Protein AF-A0A8T5BT66-F1 (afdb_monomer)

Nearest PDB structures (foldseek):
  1eje-assembly1_A-2  TM=8.760E-01  e=5.901E-02  Methanothermobacter thermautotrophicus

Radius of gyration: 16.51 Å; Cα contacts (8 Å, |Δi|>4): 51; chains: 1; bounding box: 35×33×39 Å

Foldseek 3Di:
DDWDDDPPDIDDDDDDPDDDDDVQQDDPPHGQLVPVQDWDDPDDPDIHGDDRDDDDDDD

Sequence (59 aa):
YSQFPVGDHTLFVGEVLEAYANRGALAGDVYDIGKTKLVFHVGGDSFATLESKVLRPKI

Solvent-accessible surface area (backbone atoms only — not comparable to full-atom values): 4170 Å² total; per-residue (Å²): 120,50,79,42,84,54,90,97,45,70,51,75,49,71,84,84,88,79,88,87,76,63,90,68,35,49,59,82,95,41,72,25,49,74,75,55,52,58,78,41,82,74,53,95,95,43,72,44,58,66,74,71,72,85,85,79,87,80,132

Mean predicted aligned error: 3.91 Å

Structure (mmCIF, N/CA/C/O backbone):
data_AF-A0A8T5BT66-F1
#
_entry.id   AF-A0A8T5BT66-F1
#
loop_
_atom_site.group_PDB
_atom_site.id
_atom_site.type_symbol
_atom_site.label_atom_id
_atom_site.label_alt_id
_atom_site.label_comp_id
_atom_site.label_asym_id
_atom_site.label_entity_id
_atom_site.label_seq_id
_atom_site.pdbx_PDB_ins_code
_atom_site.Cartn_x
_atom_site.Cartn_y
_atom_site.Cartn_z
_atom_site.occupancy
_atom_site.B_iso_or_equiv
_atom_site.auth_seq_id
_atom_site.auth_comp_id
_atom_site.auth_asym_id
_atom_site.auth_atom_id
_atom_site.pdbx_PDB_model_num
ATOM 1 N N . TYR A 1 1 ? -4.470 6.932 -20.076 1.00 82.75 1 TYR A N 1
ATOM 2 C CA . TYR A 1 1 ? -3.413 6.548 -19.120 1.00 82.75 1 TYR A CA 1
ATOM 3 C C . TYR A 1 1 ? -2.067 6.962 -19.698 1.00 82.75 1 TYR A C 1
ATOM 5 O O . TYR A 1 1 ? -1.961 7.061 -20.917 1.00 82.75 1 TYR A O 1
ATOM 13 N N . SER A 1 2 ? -1.076 7.218 -18.850 1.00 96.19 2 SER A N 1
ATOM 14 C CA . SER A 1 2 ? 0.275 7.639 -19.244 1.00 96.19 2 SER A CA 1
ATOM 15 C C . SER A 1 2 ? 1.308 6.616 -18.766 1.00 96.19 2 SER A C 1
ATOM 17 O O . SER A 1 2 ? 1.089 5.955 -17.751 1.00 96.19 2 SER A O 1
ATOM 19 N N . GLN A 1 3 ? 2.414 6.477 -19.499 1.00 97.94 3 GLN A N 1
ATOM 20 C CA . GLN A 1 3 ? 3.505 5.540 -19.203 1.00 97.94 3 GLN A CA 1
ATOM 21 C C . GLN A 1 3 ? 4.841 6.284 -19.198 1.00 97.94 3 GLN A C 1
ATOM 23 O O . GLN A 1 3 ? 5.090 7.086 -20.098 1.00 97.94 3 GLN A O 1
ATOM 28 N N . PHE A 1 4 ? 5.700 6.002 -18.221 1.00 98.06 4 PHE A N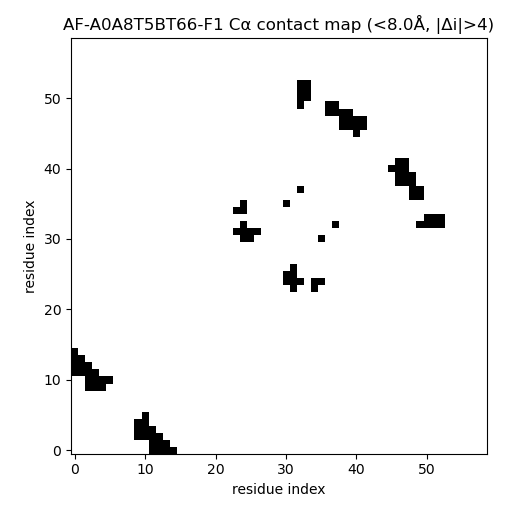 1
ATOM 29 C CA . PHE A 1 4 ? 7.006 6.644 -18.076 1.00 98.06 4 PHE A CA 1
ATOM 30 C C . PHE A 1 4 ? 8.083 5.584 -17.806 1.00 98.06 4 PHE A C 1
ATOM 32 O O . PHE A 1 4 ? 8.008 4.917 -16.774 1.00 98.06 4 PHE A O 1
ATOM 39 N N . PRO A 1 5 ? 9.081 5.398 -18.687 1.00 97.50 5 PRO A N 1
ATOM 40 C CA . PRO A 1 5 ? 10.214 4.528 -18.387 1.00 97.50 5 PRO A CA 1
ATOM 41 C C . PRO A 1 5 ? 11.076 5.148 -17.274 1.00 97.50 5 PRO A C 1
ATOM 43 O O . PRO A 1 5 ? 11.471 6.311 -17.364 1.00 97.50 5 PRO A O 1
ATOM 46 N N . VAL A 1 6 ? 11.369 4.379 -16.223 1.00 97.69 6 VAL A N 1
ATOM 47 C CA . VAL A 1 6 ? 12.176 4.781 -15.061 1.00 97.69 6 VAL A CA 1
ATOM 48 C C . VAL A 1 6 ? 13.163 3.658 -14.745 1.00 97.69 6 VAL A C 1
ATOM 50 O O . VAL A 1 6 ? 12.840 2.704 -14.040 1.00 97.69 6 VAL A O 1
ATOM 53 N N . GLY A 1 7 ? 14.376 3.765 -15.293 1.00 96.94 7 GLY A N 1
ATOM 54 C CA . GLY A 1 7 ? 15.385 2.712 -15.177 1.00 96.94 7 GLY A CA 1
ATOM 55 C C . GLY A 1 7 ? 14.939 1.428 -15.878 1.00 96.94 7 GLY A C 1
ATOM 56 O O . GLY A 1 7 ? 14.646 1.441 -17.071 1.00 96.94 7 GLY A O 1
ATOM 57 N N . ASP A 1 8 ? 14.889 0.331 -15.130 1.00 98.12 8 ASP A N 1
ATOM 58 C CA . ASP A 1 8 ? 14.435 -0.992 -15.574 1.00 98.12 8 ASP A CA 1
ATOM 59 C C . ASP A 1 8 ? 12.918 -1.219 -15.406 1.00 98.12 8 ASP A C 1
ATOM 61 O O . ASP A 1 8 ? 12.411 -2.277 -15.775 1.00 98.12 8 ASP A O 1
ATOM 65 N N . HIS A 1 9 ? 12.178 -0.231 -14.894 1.00 98.00 9 HIS A N 1
ATOM 66 C CA . HIS A 1 9 ? 10.729 -0.298 -14.706 1.00 98.00 9 HIS A CA 1
ATOM 67 C C . HIS A 1 9 ? 9.991 0.728 -15.572 1.00 98.00 9 HIS A C 1
ATOM 69 O O . HIS A 1 9 ? 10.556 1.692 -16.085 1.00 98.00 9 HIS A O 1
ATOM 75 N N . THR A 1 10 ? 8.681 0.536 -15.725 1.00 98.19 10 THR A N 1
ATOM 76 C CA . THR A 1 10 ? 7.774 1.532 -16.311 1.00 98.19 10 THR A CA 1
ATOM 77 C C . THR A 1 10 ? 6.749 1.942 -15.262 1.00 98.19 10 THR A C 1
ATOM 79 O O . THR A 1 10 ? 6.047 1.096 -14.712 1.00 98.19 10 THR A O 1
ATOM 82 N N . LEU A 1 11 ? 6.656 3.242 -14.984 1.00 98.00 11 LEU A N 1
ATOM 83 C CA . LEU A 1 11 ? 5.624 3.823 -14.134 1.00 98.00 11 LEU A CA 1
ATOM 84 C C . LEU A 1 11 ? 4.362 4.084 -14.963 1.00 98.00 11 LEU A C 1
ATOM 86 O O . LEU A 1 11 ? 4.403 4.797 -15.967 1.00 98.00 11 LEU A O 1
ATOM 90 N N . PHE A 1 12 ? 3.232 3.549 -14.508 1.00 98.00 12 PHE A N 1
ATOM 91 C CA . PHE A 1 12 ? 1.923 3.749 -15.124 1.00 98.00 12 PHE A CA 1
ATOM 92 C C . PHE A 1 12 ? 1.087 4.721 -14.288 1.00 98.00 12 PHE A C 1
ATOM 94 O O . PHE A 1 12 ? 0.959 4.549 -13.078 1.00 98.00 12 PHE A O 1
ATOM 101 N N . VAL A 1 13 ? 0.484 5.719 -14.937 1.00 97.94 13 VAL A N 1
ATOM 102 C CA . VAL A 1 13 ? -0.425 6.688 -14.304 1.00 97.94 13 VAL A CA 1
ATOM 103 C C . VAL A 1 13 ? -1.801 6.581 -14.958 1.00 97.94 13 VAL A C 1
ATOM 105 O O . VAL A 1 13 ? -1.960 6.824 -16.159 1.00 97.94 13 VAL A O 1
ATOM 108 N N . GLY A 1 14 ? -2.800 6.198 -14.164 1.00 97.56 14 GLY A N 1
ATOM 109 C CA . GLY A 1 14 ? -4.188 6.023 -14.587 1.00 97.56 14 GLY A CA 1
ATOM 110 C C . GLY A 1 14 ? -5.157 6.791 -13.693 1.00 97.56 14 GLY A C 1
ATOM 111 O O . GLY A 1 14 ? -4.890 6.994 -12.512 1.00 97.56 14 GLY A O 1
ATOM 112 N N . GLU A 1 15 ? -6.278 7.214 -14.271 1.00 97.94 15 GLU A N 1
ATOM 113 C CA . GLU A 1 15 ? -7.402 7.798 -13.538 1.00 97.94 15 GLU A CA 1
ATOM 114 C C . GLU A 1 15 ? -8.247 6.678 -12.917 1.00 97.94 15 GLU A C 1
ATOM 116 O O . GLU A 1 15 ? -8.579 5.700 -13.591 1.00 97.94 15 GLU A O 1
ATOM 121 N N . VAL A 1 16 ? -8.584 6.810 -11.631 1.00 97.06 16 VAL A N 1
ATOM 122 C CA . VAL A 1 16 ? -9.493 5.878 -10.953 1.00 97.06 16 VAL A CA 1
ATOM 123 C C . VAL A 1 16 ? -10.920 6.237 -11.348 1.00 97.06 16 VAL A C 1
ATOM 125 O O . VAL A 1 16 ? -11.440 7.257 -10.910 1.00 97.06 16 VAL A O 1
ATOM 128 N N . LEU A 1 17 ? -11.547 5.396 -12.170 1.00 98.25 17 LEU A N 1
ATOM 129 C CA . LEU A 1 17 ? -12.926 5.611 -12.622 1.00 98.25 17 LEU A CA 1
ATOM 130 C C . LEU A 1 17 ? -13.949 5.155 -11.576 1.00 98.25 17 LEU A C 1
ATOM 132 O O . LEU A 1 17 ? -14.965 5.810 -11.370 1.00 98.25 17 LEU A O 1
ATOM 136 N N . GLU A 1 18 ? -13.668 4.038 -10.903 1.00 97.94 18 GLU A N 1
ATOM 137 C CA . GLU A 1 18 ? -14.542 3.427 -9.902 1.00 97.94 18 GLU A CA 1
ATOM 138 C C . GLU A 1 18 ? -13.707 2.688 -8.846 1.00 97.94 18 GLU A C 1
ATOM 140 O O . GLU A 1 18 ? -12.603 2.214 -9.127 1.00 97.94 18 GLU A O 1
ATOM 145 N N . ALA A 1 19 ? -14.245 2.561 -7.630 1.00 94.94 19 ALA A N 1
ATOM 146 C CA . ALA A 1 19 ? -13.630 1.815 -6.537 1.00 94.94 19 ALA A CA 1
ATOM 147 C C . ALA A 1 19 ? -14.659 0.897 -5.872 1.00 94.94 19 ALA A C 1
ATOM 149 O O . ALA A 1 19 ? -15.789 1.297 -5.592 1.00 94.94 19 ALA A O 1
ATOM 150 N N . TYR A 1 20 ? -14.242 -0.333 -5.586 1.00 95.62 20 TYR A N 1
ATOM 151 C CA . TYR A 1 20 ? -15.087 -1.375 -5.015 1.00 95.62 20 TYR A CA 1
ATOM 152 C C . TYR A 1 20 ? -14.507 -1.820 -3.679 1.00 95.62 20 TYR A C 1
ATOM 154 O O . TYR A 1 20 ? -13.304 -2.049 -3.559 1.00 95.62 20 TYR A O 1
ATOM 162 N N . ALA A 1 21 ? -15.363 -1.961 -2.672 1.00 94.19 21 ALA A N 1
ATOM 163 C CA . ALA A 1 21 ? -14.956 -2.397 -1.346 1.00 94.19 21 ALA A CA 1
ATOM 164 C C . ALA A 1 21 ? -15.997 -3.334 -0.737 1.00 94.19 21 ALA A C 1
ATOM 166 O O . ALA A 1 21 ? -17.204 -3.172 -0.934 1.00 94.19 21 ALA A O 1
ATOM 167 N N . ASN A 1 22 ? -15.525 -4.297 0.057 1.00 94.75 22 ASN A N 1
ATOM 168 C CA . ASN A 1 22 ? -16.411 -5.130 0.861 1.00 94.75 22 ASN A CA 1
ATOM 169 C C . ASN A 1 22 ? -17.201 -4.258 1.842 1.00 94.75 22 ASN A C 1
ATOM 171 O O . ASN A 1 22 ? -16.679 -3.292 2.409 1.00 94.75 22 ASN A O 1
ATOM 175 N N . ARG A 1 23 ? -18.464 -4.618 2.088 1.00 94.88 23 ARG A N 1
ATOM 176 C CA . ARG A 1 23 ? -19.290 -3.907 3.066 1.00 94.88 23 ARG A CA 1
ATOM 177 C C . ARG A 1 23 ? -18.590 -3.897 4.428 1.00 94.88 23 ARG A C 1
ATOM 179 O O . ARG A 1 23 ? -18.235 -4.946 4.956 1.00 94.88 23 ARG A O 1
ATOM 186 N N . GLY A 1 24 ? -18.420 -2.706 4.998 1.00 94.19 24 GLY A N 1
ATOM 187 C CA . GLY A 1 24 ? -17.753 -2.520 6.288 1.00 94.19 24 GLY A CA 1
ATOM 188 C C . GLY A 1 24 ? -16.223 -2.531 6.233 1.00 94.19 24 GLY A C 1
ATOM 189 O O . GLY A 1 24 ? -15.606 -2.507 7.292 1.00 94.19 24 GLY A O 1
ATOM 190 N N . ALA A 1 25 ? -15.610 -2.545 5.044 1.00 95.12 25 ALA A N 1
ATOM 191 C CA . ALA A 1 25 ? -14.165 -2.363 4.885 1.00 95.12 25 ALA A CA 1
ATOM 192 C C . ALA A 1 25 ? -13.691 -0.960 5.310 1.00 95.12 25 ALA A C 1
ATOM 194 O O . ALA A 1 25 ? -12.531 -0.777 5.671 1.00 95.12 25 ALA A O 1
ATOM 195 N N . LEU A 1 26 ? -14.588 0.024 5.285 1.00 95.25 26 LEU A N 1
ATOM 196 C CA . LEU A 1 26 ? -14.326 1.387 5.727 1.00 95.25 26 LEU A CA 1
ATOM 197 C C . LEU A 1 26 ? -15.087 1.676 7.025 1.00 95.25 26 LEU A C 1
ATOM 199 O O . LEU A 1 26 ? -16.239 1.266 7.191 1.00 95.25 26 LEU A O 1
ATOM 203 N N . ALA A 1 27 ? -14.437 2.412 7.919 1.00 91.88 27 ALA A N 1
ATOM 204 C CA . ALA A 1 27 ? -15.006 3.007 9.117 1.00 91.88 27 ALA A CA 1
ATOM 205 C C . ALA A 1 27 ? -14.940 4.53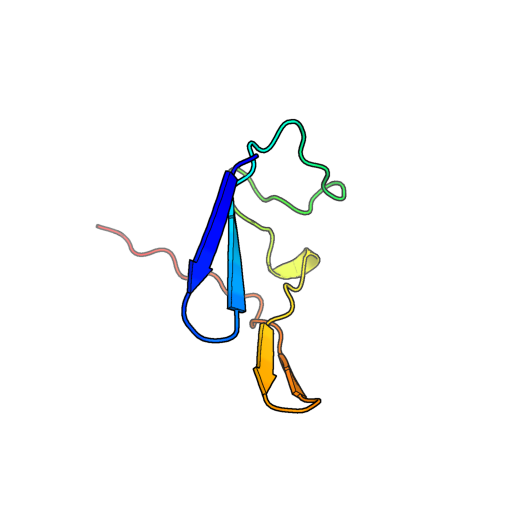6 8.974 1.00 91.88 27 ALA A C 1
ATOM 207 O O . ALA A 1 27 ? -14.001 5.177 9.443 1.00 91.88 27 ALA A O 1
ATOM 208 N N . GLY A 1 28 ? -15.938 5.110 8.297 1.00 90.62 28 GLY A N 1
ATOM 209 C CA . GLY A 1 28 ? -15.930 6.519 7.900 1.00 90.62 28 GLY A CA 1
ATOM 210 C C . GLY A 1 28 ? -15.068 6.738 6.657 1.00 90.62 28 GLY A C 1
ATOM 211 O O . GLY A 1 28 ? -15.279 6.087 5.638 1.00 90.62 28 GLY A O 1
ATOM 212 N N . ASP A 1 29 ? -14.106 7.647 6.759 1.00 92.19 29 ASP A N 1
ATOM 213 C CA . ASP A 1 29 ? -13.152 8.034 5.712 1.00 92.19 29 ASP A CA 1
ATOM 214 C C . ASP A 1 29 ? -11.868 7.183 5.696 1.00 92.19 29 ASP A C 1
ATOM 216 O O . ASP A 1 29 ? -10.996 7.382 4.853 1.00 92.19 29 ASP A O 1
ATOM 220 N N . VAL A 1 30 ? -11.747 6.218 6.612 1.00 93.62 30 VAL A N 1
ATOM 221 C CA . VAL A 1 30 ? -10.562 5.363 6.767 1.00 93.62 30 VAL A CA 1
ATOM 222 C C . VAL A 1 30 ? -10.914 3.879 6.710 1.00 93.62 30 VAL A C 1
ATOM 224 O O . VAL A 1 30 ? -12.059 3.482 6.916 1.00 93.62 30 VAL A O 1
ATOM 227 N N . TYR A 1 31 ? -9.911 3.031 6.480 1.00 95.50 31 TYR A N 1
ATOM 228 C CA . TYR A 1 31 ? -10.066 1.581 6.577 1.00 95.50 31 TYR A CA 1
ATOM 229 C C . TYR A 1 31 ? -10.420 1.128 7.999 1.00 95.50 31 TYR A C 1
ATOM 231 O O . TYR A 1 31 ? -9.798 1.540 8.981 1.00 95.50 31 TYR A O 1
ATOM 239 N N . ASP A 1 32 ? -11.356 0.186 8.102 1.00 95.88 32 ASP A N 1
ATOM 240 C CA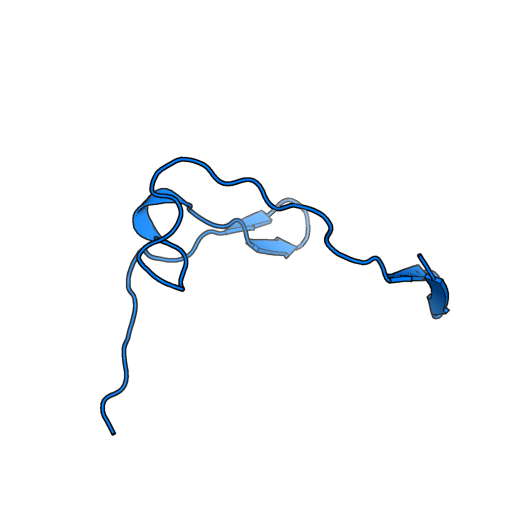 . ASP A 1 32 ? -11.501 -0.652 9.289 1.00 95.88 32 ASP A CA 1
ATOM 241 C C . ASP A 1 32 ? -10.381 -1.703 9.261 1.00 95.88 32 ASP A C 1
ATOM 243 O O . ASP A 1 32 ? -10.526 -2.784 8.683 1.00 95.88 32 ASP A O 1
ATOM 247 N N . ILE A 1 33 ? -9.228 -1.386 9.854 1.00 95.25 33 ILE A N 1
ATOM 248 C CA . ILE A 1 33 ? -8.059 -2.288 9.897 1.00 95.25 33 ILE A CA 1
ATOM 249 C C . ILE A 1 33 ? -8.297 -3.548 10.752 1.00 95.25 33 ILE A C 1
ATOM 251 O O . ILE A 1 33 ? -7.505 -4.490 10.715 1.00 95.25 33 ILE A O 1
ATOM 255 N N . GLY A 1 34 ? -9.385 -3.583 11.530 1.00 94.12 34 GLY A N 1
ATOM 256 C CA . GLY A 1 34 ? -9.871 -4.777 12.217 1.00 94.12 34 GLY A CA 1
ATOM 257 C C . GLY A 1 34 ? -10.394 -5.824 11.246 1.00 94.12 34 GLY A C 1
ATOM 258 O O . 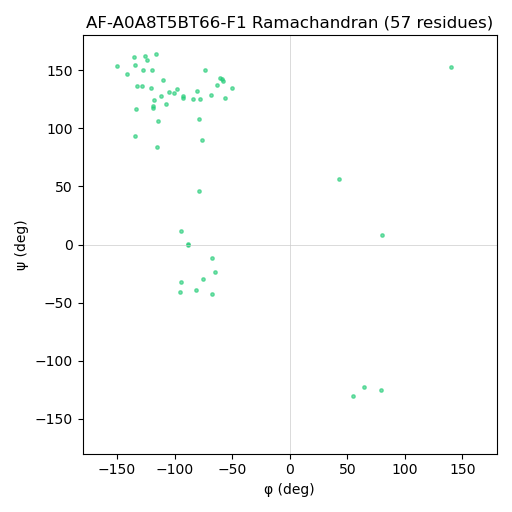GLY A 1 34 ? -10.084 -7.006 11.390 1.00 94.12 34 GLY A O 1
ATOM 259 N N . LYS A 1 35 ? -11.141 -5.376 10.234 1.00 93.88 35 LYS A N 1
ATOM 260 C CA . LYS A 1 35 ? -11.789 -6.245 9.244 1.00 93.88 35 LYS A CA 1
ATOM 261 C C . LYS A 1 35 ? -10.983 -6.429 7.968 1.00 93.88 35 LYS A C 1
ATOM 263 O O . LYS A 1 35 ? -10.943 -7.527 7.430 1.00 93.88 35 LYS A O 1
ATOM 268 N N . THR A 1 36 ? -10.376 -5.358 7.467 1.00 94.88 36 THR A N 1
ATOM 269 C CA . THR A 1 36 ? -9.733 -5.359 6.144 1.00 94.88 36 THR A CA 1
ATOM 270 C C . THR A 1 36 ? -8.401 -6.082 6.116 1.00 94.88 36 THR A C 1
ATOM 272 O O . THR A 1 36 ? -8.066 -6.628 5.072 1.00 94.88 36 THR A O 1
ATOM 275 N N . LYS A 1 37 ? -7.665 -6.096 7.241 1.00 94.75 37 LYS A N 1
ATOM 276 C CA . LYS A 1 37 ? -6.371 -6.785 7.389 1.00 94.75 37 LYS A CA 1
ATOM 277 C C . LYS A 1 37 ? -5.460 -6.581 6.171 1.00 94.75 37 LYS A C 1
ATOM 279 O O . LYS A 1 37 ? -5.053 -7.538 5.519 1.00 94.75 37 LYS A O 1
ATOM 284 N N . LEU A 1 38 ? -5.196 -5.308 5.856 1.00 95.75 38 LEU A N 1
ATOM 285 C CA . LEU A 1 38 ? -4.353 -4.909 4.727 1.00 95.75 38 LEU A CA 1
ATOM 286 C C . LEU A 1 38 ? -3.017 -5.665 4.755 1.00 95.75 38 LEU A C 1
ATOM 288 O O . LEU A 1 38 ? -2.384 -5.778 5.807 1.00 95.75 38 LEU A O 1
ATOM 292 N N . VAL A 1 39 ? -2.607 -6.166 3.591 1.00 96.69 39 VAL A N 1
ATOM 293 C CA . VAL A 1 39 ? -1.396 -6.973 3.429 1.00 96.69 39 VAL A CA 1
ATOM 294 C C . VAL A 1 39 ? -0.231 -6.069 3.053 1.00 96.69 39 VAL A C 1
ATOM 296 O O . VAL A 1 39 ? -0.294 -5.335 2.069 1.00 96.69 39 VAL A O 1
ATOM 299 N N . PHE A 1 40 ? 0.847 -6.158 3.820 1.00 97.6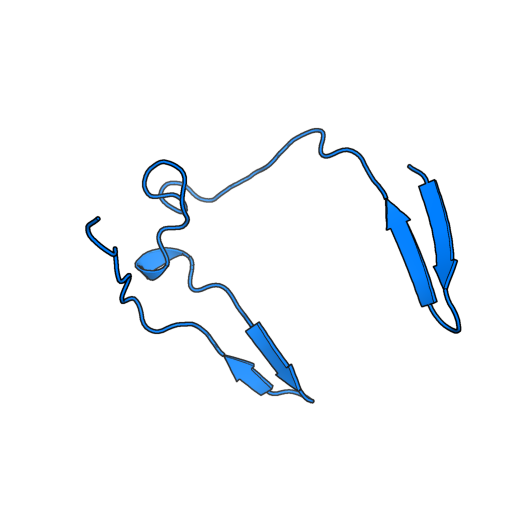2 40 PHE A N 1
ATOM 300 C CA . PHE A 1 40 ? 2.094 -5.445 3.586 1.00 97.62 40 PHE A CA 1
ATOM 301 C C . PHE A 1 40 ? 3.173 -6.451 3.199 1.00 97.62 40 PHE A C 1
ATOM 303 O O . PHE A 1 40 ? 3.389 -7.441 3.902 1.00 97.62 40 PHE A O 1
ATOM 310 N N . HIS A 1 41 ? 3.848 -6.204 2.078 1.00 97.69 41 HIS A N 1
ATOM 311 C CA . HIS A 1 41 ? 4.997 -7.005 1.665 1.00 97.69 41 HIS A CA 1
ATOM 312 C C . HIS A 1 41 ?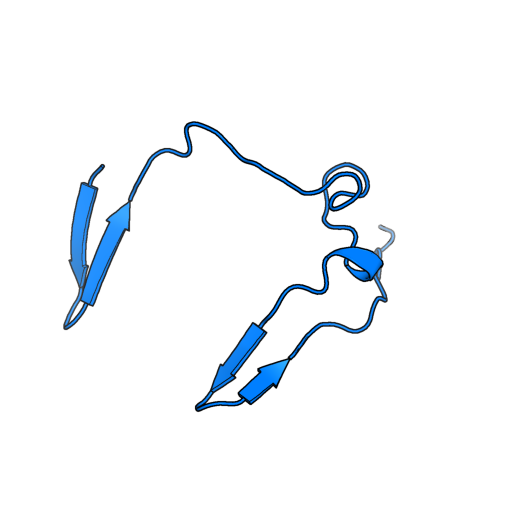 6.224 -6.594 2.479 1.00 97.69 41 HIS A C 1
ATOM 314 O O . HIS A 1 41 ? 6.569 -5.415 2.524 1.00 97.69 41 HIS A O 1
ATOM 320 N N . VAL A 1 42 ? 6.857 -7.564 3.141 1.00 97.69 42 VAL A N 1
ATOM 321 C CA . VAL A 1 42 ? 8.058 -7.336 3.963 1.00 97.69 42 VAL A CA 1
ATOM 322 C C . VAL A 1 42 ? 9.330 -7.608 3.154 1.00 97.69 42 VAL A C 1
ATOM 324 O O . VAL A 1 42 ? 10.350 -6.959 3.364 1.00 97.69 42 VAL A O 1
ATOM 327 N N . GLY A 1 43 ? 9.264 -8.549 2.212 1.00 96.56 43 GLY A N 1
ATOM 328 C CA . GLY A 1 43 ? 10.383 -8.980 1.379 1.00 96.56 43 GLY A CA 1
ATOM 329 C C . GLY A 1 43 ? 10.367 -10.493 1.178 1.00 96.56 43 GLY A C 1
ATOM 330 O O . GLY A 1 43 ? 9.830 -11.228 2.005 1.00 96.56 43 GLY A O 1
ATOM 331 N N . GLY A 1 44 ? 10.930 -10.964 0.063 1.00 96.44 44 GLY A N 1
ATOM 332 C CA . GLY A 1 44 ? 10.854 -12.380 -0.306 1.00 96.44 44 GLY A CA 1
ATO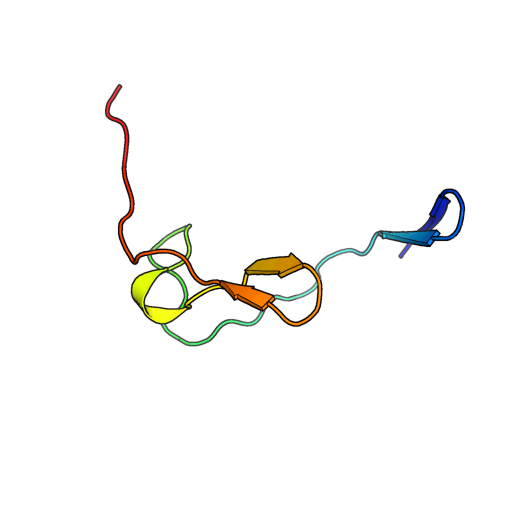M 333 C C . GLY A 1 44 ? 9.403 -12.869 -0.360 1.00 96.44 44 GLY A C 1
ATOM 334 O O . GLY A 1 44 ? 8.548 -12.205 -0.949 1.00 96.44 44 GLY A O 1
ATOM 335 N N . ASP A 1 45 ? 9.136 -13.996 0.297 1.00 97.56 45 ASP A N 1
ATOM 336 C CA . ASP A 1 45 ? 7.818 -14.620 0.468 1.00 97.56 45 ASP A CA 1
ATOM 337 C C . ASP A 1 45 ? 7.108 -14.222 1.779 1.00 97.56 45 ASP A C 1
ATOM 339 O O . ASP A 1 45 ? 6.097 -14.817 2.154 1.00 97.56 45 ASP A O 1
ATOM 343 N N . SER A 1 46 ? 7.616 -13.208 2.484 1.00 98.06 46 SER A N 1
ATOM 344 C CA . SER A 1 46 ? 7.108 -12.793 3.791 1.00 98.06 46 SER A CA 1
ATOM 345 C C . SER A 1 46 ? 6.153 -11.600 3.704 1.00 98.06 46 SER A C 1
ATOM 347 O O . SER A 1 46 ? 6.431 -10.577 3.067 1.00 98.06 46 SER A O 1
ATOM 349 N N . PHE A 1 47 ? 5.032 -11.715 4.418 1.00 98.31 47 PHE A N 1
ATOM 350 C CA . PHE A 1 47 ? 3.956 -10.725 4.454 1.00 98.31 47 PHE A CA 1
ATOM 351 C C . PHE A 1 47 ? 3.488 -10.468 5.886 1.00 98.31 47 PHE A C 1
ATOM 353 O O . PHE A 1 47 ? 3.587 -11.334 6.754 1.00 98.31 47 PHE A O 1
ATOM 360 N N . ALA A 1 48 ? 2.940 -9.278 6.120 1.00 97.62 48 ALA A N 1
ATOM 361 C CA . ALA A 1 48 ? 2.405 -8.868 7.411 1.00 97.62 48 ALA A CA 1
ATOM 362 C C . ALA A 1 48 ? 1.043 -8.174 7.270 1.00 97.62 48 ALA A C 1
ATOM 364 O O . ALA A 1 48 ? 0.684 -7.667 6.210 1.00 97.62 48 ALA A O 1
ATOM 365 N N . THR A 1 49 ? 0.308 -8.111 8.380 1.00 97.75 49 THR A N 1
ATOM 366 C CA . THR A 1 49 ? -0.835 -7.210 8.585 1.00 97.75 49 THR A CA 1
ATOM 367 C C . THR A 1 49 ? -0.580 -6.386 9.842 1.00 97.75 49 THR A C 1
ATOM 369 O O . THR A 1 49 ? 0.191 -6.789 10.713 1.00 97.75 49 THR A O 1
ATOM 372 N N . LEU A 1 50 ? -1.253 -5.245 9.965 1.00 95.81 50 LEU A N 1
ATOM 373 C CA . LEU A 1 50 ? -1.187 -4.426 11.173 1.00 95.81 50 LEU A CA 1
ATOM 374 C C . LEU A 1 50 ? -1.965 -5.053 12.338 1.00 95.81 50 LEU A C 1
ATOM 376 O O . LEU A 1 50 ? -2.996 -5.713 12.147 1.00 95.81 50 LEU A O 1
ATOM 380 N N . GLU A 1 51 ? -1.499 -4.771 13.556 1.00 96.00 51 GLU A N 1
ATOM 381 C CA . GLU A 1 51 ? -2.330 -4.867 14.754 1.00 96.00 51 GLU A CA 1
ATOM 382 C C . GLU A 1 51 ? -3.549 -3.951 14.580 1.00 96.00 51 GLU A C 1
ATOM 384 O O . GLU A 1 51 ? -3.443 -2.840 14.060 1.00 96.00 51 GLU A O 1
ATOM 389 N N . SER A 1 52 ? -4.726 -4.393 15.023 1.00 95.06 52 SER A N 1
ATOM 390 C CA . SER A 1 52 ? -5.980 -3.648 14.852 1.00 95.06 52 SER A CA 1
ATOM 391 C C . SER A 1 52 ? -6.139 -2.514 15.868 1.00 95.06 52 SER A C 1
ATOM 393 O O . SER A 1 52 ? -7.191 -2.348 16.482 1.00 95.06 52 SER A O 1
ATOM 395 N N . LYS A 1 53 ? -5.075 -1.730 16.049 1.00 93.56 53 LYS A N 1
ATOM 396 C CA . LYS A 1 53 ? -4.985 -0.610 16.976 1.00 93.56 53 LYS A CA 1
ATOM 397 C C . LYS A 1 53 ? -4.723 0.671 16.196 1.00 93.56 53 LYS A C 1
ATOM 399 O O . LYS A 1 53 ? -3.693 0.820 15.549 1.00 93.56 53 LYS A O 1
ATOM 404 N N . VAL A 1 54 ? -5.651 1.618 16.301 1.00 92.25 54 VAL A N 1
ATOM 405 C CA . VAL A 1 54 ? -5.525 2.950 15.698 1.00 92.25 54 VAL A CA 1
ATOM 406 C C . VAL A 1 54 ? -5.263 3.963 16.804 1.00 92.25 54 VAL A C 1
ATOM 408 O O . VAL A 1 54 ? -6.072 4.111 17.719 1.00 92.25 54 VAL A O 1
ATOM 411 N N . LEU A 1 55 ? -4.141 4.673 16.720 1.00 92.56 55 LEU A N 1
ATOM 412 C CA . LEU A 1 55 ? -3.839 5.802 17.596 1.00 92.56 55 LEU A CA 1
ATOM 413 C C . LE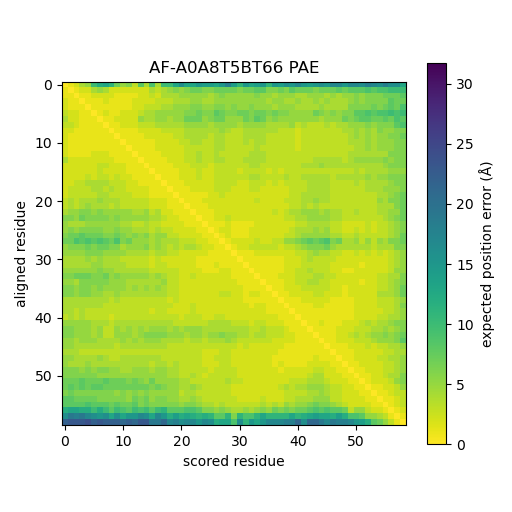U A 1 55 ? -4.321 7.091 16.929 1.00 92.56 55 LEU A C 1
ATOM 415 O O . LEU A 1 55 ? -3.986 7.357 15.778 1.00 92.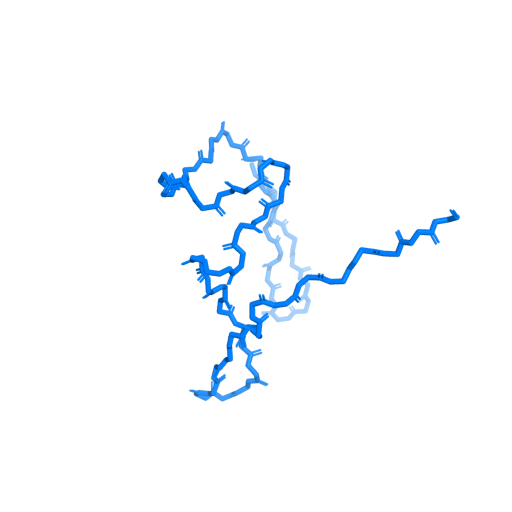56 55 LEU A O 1
ATOM 419 N N . ARG A 1 56 ? -5.107 7.892 17.651 1.00 90.56 56 ARG A N 1
ATOM 420 C CA . ARG A 1 56 ? -5.577 9.205 17.192 1.00 90.56 56 ARG A CA 1
ATOM 421 C C . ARG A 1 56 ? -4.967 10.277 18.093 1.00 90.56 56 ARG A C 1
ATOM 423 O O . ARG A 1 56 ? -5.379 10.370 19.252 1.00 90.56 56 ARG A O 1
ATOM 430 N N . PRO A 1 57 ? -3.977 11.043 17.612 1.00 91.62 57 PRO A N 1
ATOM 431 C CA . PRO A 1 57 ? -3.448 12.171 18.364 1.00 91.62 57 PRO A CA 1
ATOM 432 C C . PRO A 1 57 ? -4.560 13.183 18.653 1.00 91.62 57 PRO A C 1
ATOM 434 O O . PRO A 1 57 ? -5.427 13.411 17.809 1.00 91.62 57 PRO A O 1
ATOM 437 N N . LYS A 1 58 ? -4.531 13.787 19.841 1.00 88.69 58 LYS A N 1
ATOM 438 C CA . LYS A 1 58 ? -5.309 14.992 20.138 1.00 88.69 58 LYS A CA 1
ATOM 439 C C . LYS A 1 58 ? -4.356 16.178 20.035 1.00 88.69 58 LYS A C 1
ATOM 441 O O . LYS A 1 58 ? -3.256 16.098 20.581 1.00 88.69 58 LYS A O 1
ATOM 446 N N . ILE A 1 59 ? -4.771 17.200 19.291 1.00 72.81 59 ILE A N 1
ATOM 447 C CA . ILE A 1 59 ? -4.154 18.531 19.336 1.00 72.81 59 ILE A CA 1
ATOM 448 C C . ILE A 1 59 ? -4.586 19.190 20.645 1.00 72.81 59 ILE A C 1
ATOM 450 O O . ILE A 1 59 ? -5.771 19.001 21.012 1.00 72.81 59 ILE A O 1
#

Secondary structure (DSSP, 8-state):
-EEEEETTEEEEE---------TTSEETTEE-HHHH---EEEETTEEE---S-------

pLDDT: mean 95.12, std 4.07, range [72.81, 98.31]